Protein AF-A0A1E4KBK2-F1 (afdb_monomer)

Foldseek 3Di:
DFDFFDAQAPDDDDPPDQFRFAGPQQGDTRDGPVRRRPGDPRPVPDDPVRSVVVSVVVVVVPDDD

pLDDT: mean 79.27, std 12.7, range [41.84, 91.06]

Mean predicted aligned error: 7.1 Å

Radius of gyration: 12.46 Å; Cα contacts (8 Å, |Δi|>4): 92; chains: 1; bounding box: 27×36×28 Å

Structure (mmCIF, N/CA/C/O backbone):
data_AF-A0A1E4KBK2-F1
#
_entry.id   AF-A0A1E4KBK2-F1
#
loop_
_atom_site.group_PDB
_atom_site.id
_atom_site.type_symbol
_atom_site.label_atom_id
_atom_site.label_alt_id
_atom_site.label_comp_id
_atom_site.label_asym_id
_atom_site.label_entity_id
_atom_site.label_seq_id
_atom_site.pdbx_PDB_ins_code
_atom_site.Cartn_x
_atom_site.Cartn_y
_atom_site.Cartn_z
_atom_site.occupancy
_atom_site.B_iso_or_equiv
_atom_site.auth_seq_id
_atom_site.auth_comp_id
_atom_site.auth_asym_id
_atom_site.auth_atom_id
_atom_site.pdbx_PDB_model_num
ATOM 1 N N . MET A 1 1 ? 3.823 -15.381 -12.241 1.00 51.16 1 MET A N 1
ATOM 2 C CA . MET A 1 1 ? 3.658 -15.654 -10.799 1.00 51.16 1 MET A CA 1
ATOM 3 C C . MET A 1 1 ? 2.754 -14.545 -10.303 1.00 51.16 1 MET A C 1
ATOM 5 O O . MET A 1 1 ? 3.065 -13.403 -10.610 1.00 51.16 1 MET A O 1
ATOM 9 N N . ALA A 1 2 ? 1.594 -14.867 -9.730 1.00 60.16 2 ALA A N 1
ATOM 10 C CA . ALA A 1 2 ? 0.718 -13.844 -9.162 1.00 60.16 2 ALA A CA 1
ATOM 11 C C . ALA A 1 2 ? 1.391 -13.287 -7.902 1.00 60.16 2 ALA A C 1
ATOM 13 O O . ALA A 1 2 ? 1.899 -14.068 -7.097 1.00 60.16 2 ALA A O 1
ATOM 14 N N . ASP A 1 3 ? 1.458 -11.965 -7.788 1.00 78.56 3 ASP A N 1
ATOM 15 C CA . ASP A 1 3 ? 1.998 -11.291 -6.609 1.00 78.56 3 ASP A CA 1
ATOM 16 C C . ASP A 1 3 ? 0.909 -11.212 -5.528 1.00 78.56 3 ASP A C 1
ATOM 18 O O . ASP A 1 3 ? -0.281 -11.255 -5.848 1.00 78.56 3 ASP A O 1
ATOM 22 N N . THR A 1 4 ? 1.293 -11.072 -4.261 1.00 86.44 4 THR A N 1
ATOM 23 C CA . THR A 1 4 ? 0.347 -10.828 -3.159 1.00 86.44 4 THR A CA 1
ATOM 24 C C . THR A 1 4 ? 0.201 -9.332 -2.894 1.00 86.44 4 THR A C 1
ATOM 26 O O . THR A 1 4 ? 1.077 -8.528 -3.229 1.00 86.44 4 THR A O 1
ATOM 29 N N . HIS A 1 5 ? -0.908 -8.920 -2.281 1.00 89.69 5 HIS A N 1
ATOM 30 C CA . HIS A 1 5 ? -1.138 -7.504 -2.001 1.00 89.69 5 HIS A CA 1
ATOM 31 C C . HIS A 1 5 ? -0.352 -7.016 -0.777 1.00 89.69 5 HIS A C 1
ATOM 33 O O . HIS A 1 5 ? -0.538 -7.515 0.330 1.00 89.69 5 HIS A O 1
ATOM 39 N N . ASP A 1 6 ? 0.416 -5.938 -0.950 1.00 89.88 6 ASP A N 1
ATOM 40 C CA . ASP A 1 6 ? 0.982 -5.157 0.156 1.00 89.88 6 ASP A CA 1
ATOM 41 C C . ASP A 1 6 ? 0.110 -3.939 0.446 1.00 89.88 6 ASP A C 1
ATOM 43 O O . ASP A 1 6 ? -0.056 -3.064 -0.411 1.00 89.88 6 ASP A O 1
ATOM 47 N N . LEU A 1 7 ? -0.487 -3.904 1.638 1.00 86.62 7 LEU A N 1
ATOM 48 C CA . LEU A 1 7 ? -1.504 -2.927 2.024 1.00 86.62 7 LEU A CA 1
ATOM 49 C C . LEU A 1 7 ? -0.925 -1.798 2.882 1.00 86.62 7 LEU A C 1
ATOM 51 O O . LEU A 1 7 ? -0.348 -2.045 3.939 1.00 86.62 7 LEU A O 1
ATOM 55 N N . ILE A 1 8 ? -1.213 -0.554 2.501 1.00 86.44 8 ILE A N 1
ATOM 56 C CA . ILE A 1 8 ? -1.180 0.587 3.416 1.00 86.44 8 ILE A CA 1
ATOM 57 C C . ILE A 1 8 ? -2.512 0.721 4.126 1.00 86.44 8 ILE A C 1
ATOM 59 O O . ILE A 1 8 ? -3.588 0.717 3.520 1.00 86.44 8 ILE A O 1
ATOM 63 N N . ARG A 1 9 ? -2.441 0.874 5.443 1.00 81.62 9 ARG A N 1
ATOM 64 C CA . ARG A 1 9 ? -3.628 1.015 6.267 1.00 81.62 9 ARG A CA 1
ATOM 65 C C . ARG A 1 9 ? -4.179 2.435 6.173 1.00 81.62 9 ARG A C 1
ATOM 67 O O . ARG A 1 9 ? -3.604 3.357 6.734 1.00 81.62 9 ARG A O 1
ATOM 74 N N . THR A 1 10 ? -5.329 2.590 5.526 1.00 77.62 10 THR A N 1
ATOM 75 C CA . THR A 1 10 ? -6.046 3.875 5.402 1.00 77.62 10 THR A CA 1
ATOM 76 C C . THR A 1 10 ? -7.253 3.976 6.342 1.00 77.62 10 THR A C 1
ATOM 78 O O . THR A 1 10 ? -7.846 5.039 6.499 1.00 77.62 10 THR A O 1
ATOM 81 N N . SER A 1 11 ? -7.609 2.867 6.991 1.00 72.50 11 SER A N 1
ATOM 82 C CA . SER A 1 11 ? -8.782 2.722 7.850 1.00 72.50 11 SER A CA 1
ATOM 83 C C . SER A 1 11 ? -8.453 2.871 9.348 1.00 72.50 11 SER A C 1
ATOM 85 O O . SER A 1 11 ? -7.449 2.304 9.810 1.00 72.50 11 SER A O 1
ATOM 87 N N . PRO A 1 12 ? -9.317 3.531 10.156 1.00 68.81 12 PRO A N 1
ATOM 88 C CA . PRO A 1 12 ? -9.142 3.633 11.609 1.00 68.81 12 PRO A CA 1
ATOM 89 C C . PRO A 1 12 ? -9.098 2.255 12.287 1.00 68.81 12 PRO A C 1
ATOM 91 O O . PRO A 1 12 ? -9.643 1.276 11.783 1.00 68.81 12 PRO A O 1
ATOM 94 N N . LYS A 1 13 ? -8.420 2.137 13.436 1.00 71.56 13 LYS A N 1
ATOM 95 C CA . LYS A 1 13 ? -8.333 0.868 14.183 1.00 71.56 13 LYS A CA 1
ATOM 96 C C . LYS A 1 13 ? -9.562 0.696 15.083 1.00 71.56 13 LYS A C 1
ATOM 98 O O . LYS A 1 13 ? -9.828 1.580 15.886 1.00 71.56 13 LYS A O 1
ATOM 103 N N . GLY A 1 14 ? -10.292 -0.422 14.986 1.00 68.00 14 GLY A N 1
ATOM 104 C CA . GLY A 1 14 ? -11.419 -0.695 15.888 1.00 68.00 14 GLY A CA 1
ATOM 105 C C . GLY A 1 14 ? -12.274 -1.918 15.523 1.00 68.00 14 GLY A C 1
ATOM 106 O O . GLY A 1 14 ? -12.160 -2.440 14.412 1.00 68.00 14 GLY A O 1
ATOM 107 N N . PRO A 1 15 ? -13.123 -2.396 16.453 1.00 64.88 15 PRO A N 1
ATOM 108 C CA . PRO A 1 15 ? -14.057 -3.491 16.197 1.00 64.88 15 PRO A CA 1
ATOM 109 C C . PRO A 1 15 ? -15.090 -3.094 15.128 1.00 64.88 15 PRO A C 1
ATOM 111 O O . PRO A 1 15 ? -15.629 -1.992 15.157 1.00 64.88 15 PRO A O 1
ATOM 114 N N . GLY A 1 16 ? -15.362 -3.997 14.178 1.00 67.69 16 GLY A N 1
ATOM 115 C CA . GLY A 1 16 ? -16.305 -3.775 13.069 1.00 67.69 16 GLY A CA 1
ATOM 116 C C . GLY A 1 16 ? -15.682 -3.253 11.768 1.00 67.69 16 GLY A C 1
ATOM 117 O O . GLY A 1 16 ? -16.387 -3.122 10.767 1.00 67.69 16 GLY A O 1
ATOM 118 N N . GLN A 1 17 ? -14.372 -2.996 11.747 1.00 68.44 17 GLN A N 1
ATOM 119 C CA . GLN A 1 17 ? -13.659 -2.613 10.530 1.00 68.44 17 GLN A CA 1
ATOM 120 C C . GLN A 1 17 ? -13.500 -3.801 9.576 1.00 68.44 17 GLN A C 1
ATOM 122 O O . GLN A 1 17 ? -12.894 -4.811 9.929 1.00 68.44 17 GLN A O 1
ATOM 127 N N . LYS A 1 18 ? -14.061 -3.669 8.370 1.00 71.06 18 LYS A N 1
ATOM 128 C CA . LYS A 1 18 ? -13.989 -4.682 7.307 1.00 71.06 18 LYS A CA 1
ATOM 129 C C . LYS A 1 18 ? -12.826 -4.440 6.345 1.00 71.06 18 LYS A C 1
ATOM 131 O O . LYS A 1 18 ? -12.334 -5.395 5.757 1.00 71.06 18 LYS A O 1
ATOM 136 N N . PHE A 1 19 ? -12.374 -3.194 6.213 1.00 76.50 19 PHE A N 1
ATOM 137 C CA . PHE A 1 19 ? -11.429 -2.772 5.185 1.00 76.50 19 PHE A CA 1
ATOM 138 C C . PHE A 1 19 ? -10.113 -2.334 5.814 1.00 76.50 19 PHE A C 1
ATOM 140 O O . PHE A 1 19 ? -10.058 -1.411 6.620 1.00 76.50 19 PHE A O 1
ATOM 147 N N . VAL A 1 20 ? -9.023 -2.983 5.435 1.00 79.69 20 VAL A N 1
ATOM 148 C CA . VAL A 1 20 ? -7.696 -2.726 5.996 1.00 79.69 20 VAL A CA 1
ATOM 149 C C . VAL A 1 20 ? -7.098 -1.475 5.370 1.00 79.69 20 VAL A C 1
ATOM 151 O O . VAL A 1 20 ? -6.610 -0.599 6.088 1.00 79.69 20 VAL A O 1
ATOM 154 N N . GLY A 1 21 ? -7.198 -1.350 4.047 1.00 85.19 21 GLY A N 1
ATOM 155 C CA . GLY A 1 21 ? -6.791 -0.138 3.355 1.00 85.19 21 GLY A CA 1
ATOM 156 C C . GLY A 1 21 ? -6.589 -0.317 1.858 1.00 85.19 21 GLY A C 1
ATOM 157 O O . GLY A 1 21 ? -7.428 -0.920 1.191 1.00 85.19 21 GLY A O 1
ATOM 158 N N . ARG A 1 22 ? -5.507 0.257 1.329 1.00 89.62 22 ARG A N 1
ATOM 159 C CA . ARG A 1 22 ? -5.192 0.294 -0.105 1.00 89.62 22 ARG A CA 1
ATOM 160 C C . ARG A 1 22 ? -3.914 -0.480 -0.393 1.00 89.62 22 ARG A C 1
ATOM 162 O O . ARG A 1 22 ? -2.948 -0.341 0.345 1.00 89.62 22 ARG A O 1
ATOM 169 N N . CYS A 1 23 ? -3.871 -1.242 -1.479 1.00 91.06 23 CYS A N 1
ATOM 170 C CA . CYS A 1 23 ? -2.632 -1.869 -1.924 1.00 91.06 23 CYS A CA 1
ATOM 171 C C . CYS A 1 23 ? -1.687 -0.845 -2.567 1.00 91.06 23 CYS A C 1
ATOM 173 O O . CYS A 1 23 ? -2.096 -0.101 -3.455 1.00 91.06 23 CYS A O 1
ATOM 175 N N . ILE A 1 24 ? -0.415 -0.834 -2.166 1.00 89.50 24 ILE A N 1
ATOM 176 C CA . ILE A 1 24 ? 0.616 0.023 -2.773 1.00 89.50 24 ILE A CA 1
ATOM 177 C C . ILE A 1 24 ? 0.989 -0.436 -4.185 1.00 89.50 24 ILE A C 1
ATOM 179 O O . ILE A 1 24 ? 1.264 0.388 -5.051 1.00 89.50 24 ILE A O 1
ATOM 183 N N . LYS A 1 25 ? 0.975 -1.750 -4.421 1.00 90.94 25 LYS A N 1
ATOM 184 C CA . LYS A 1 25 ? 1.422 -2.366 -5.676 1.00 90.94 25 LYS A CA 1
ATOM 185 C C . LYS A 1 25 ? 0.431 -2.153 -6.821 1.00 90.94 25 LYS A C 1
ATOM 187 O O . LYS A 1 25 ? 0.823 -1.822 -7.937 1.00 90.94 25 LYS A O 1
ATOM 192 N N . CYS A 1 26 ? -0.862 -2.350 -6.554 1.00 91.06 26 CYS A N 1
ATOM 193 C CA . CYS A 1 2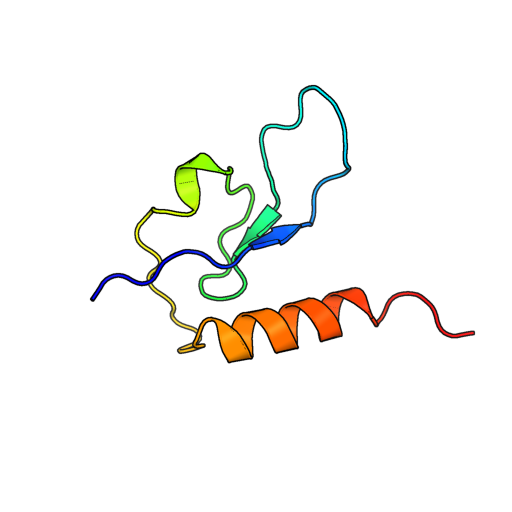6 ? -1.918 -2.252 -7.569 1.00 91.06 26 CYS A CA 1
ATOM 194 C C . CYS A 1 26 ? -2.890 -1.085 -7.385 1.00 91.06 26 CYS A C 1
ATOM 196 O O . CYS A 1 26 ? -3.707 -0.841 -8.267 1.00 91.06 26 CYS A O 1
ATOM 198 N N . GLY A 1 27 ? -2.828 -0.363 -6.264 1.00 87.94 27 GLY A N 1
ATOM 199 C CA . GLY A 1 27 ? -3.662 0.814 -6.015 1.00 87.94 27 GLY A CA 1
ATOM 200 C C . GLY A 1 27 ? -5.109 0.523 -5.608 1.00 87.94 27 GLY A C 1
ATOM 201 O O . GLY A 1 27 ? -5.815 1.470 -5.261 1.00 87.94 27 GLY A O 1
ATOM 202 N N . ILE A 1 28 ? -5.548 -0.742 -5.605 1.00 89.69 28 ILE A N 1
ATOM 203 C CA . ILE A 1 28 ? -6.912 -1.126 -5.207 1.00 89.69 28 ILE A CA 1
ATOM 204 C C . ILE A 1 28 ? -7.145 -0.745 -3.741 1.00 89.69 28 ILE A C 1
ATOM 206 O O . ILE A 1 28 ? -6.355 -1.095 -2.862 1.00 89.69 28 ILE A O 1
ATOM 210 N N . ASP A 1 29 ? -8.217 0.001 -3.488 1.00 87.25 29 ASP A N 1
ATOM 211 C CA . ASP A 1 29 ? -8.674 0.399 -2.159 1.00 87.25 29 ASP A CA 1
ATOM 212 C C . ASP A 1 29 ? -9.712 -0.566 -1.572 1.00 87.25 29 ASP A C 1
ATOM 214 O O . ASP A 1 29 ? -10.191 -1.477 -2.241 1.00 87.25 29 ASP A O 1
ATOM 218 N N . ASN A 1 30 ? -10.046 -0.352 -0.294 1.00 85.06 30 ASN A N 1
ATOM 219 C CA . ASN A 1 30 ? -11.023 -1.151 0.445 1.00 85.06 30 ASN A CA 1
ATOM 220 C C . ASN A 1 30 ? -10.724 -2.661 0.406 1.00 85.06 30 ASN A C 1
ATOM 222 O O . ASN A 1 30 ? -11.634 -3.485 0.388 1.00 85.06 30 ASN A O 1
ATOM 226 N N . LEU A 1 31 ? -9.441 -3.029 0.438 1.00 85.94 31 LEU A N 1
ATOM 227 C CA . LEU A 1 31 ? -9.033 -4.426 0.541 1.00 85.94 31 LEU A CA 1
ATOM 228 C C . LEU A 1 31 ? -9.184 -4.909 1.981 1.00 85.94 31 LEU A C 1
ATOM 230 O O . LEU A 1 31 ? -8.852 -4.199 2.939 1.00 85.94 31 LEU A O 1
ATOM 234 N N . THR A 1 32 ? -9.703 -6.120 2.138 1.00 86.06 32 THR A N 1
ATOM 235 C CA . THR A 1 32 ? -9.822 -6.803 3.426 1.00 86.06 32 THR A CA 1
ATOM 236 C C . THR A 1 32 ? -8.574 -7.651 3.697 1.00 86.06 32 THR A C 1
ATOM 238 O O . THR A 1 32 ? -7.725 -7.836 2.827 1.00 86.06 32 THR A O 1
ATOM 241 N N . PHE A 1 33 ? -8.450 -8.208 4.906 1.00 80.94 33 PHE A N 1
ATOM 242 C CA . PHE A 1 33 ? -7.380 -9.173 5.199 1.00 80.94 33 PHE A CA 1
ATOM 243 C C . PHE A 1 33 ? -7.477 -10.435 4.332 1.00 80.94 33 PHE A C 1
ATOM 245 O O . PHE A 1 33 ? -6.459 -11.052 4.040 1.00 80.94 33 PHE A O 1
ATOM 252 N N . SER A 1 34 ? -8.689 -10.812 3.916 1.00 83.75 34 SER A N 1
ATOM 253 C CA . SER A 1 34 ? -8.914 -11.975 3.057 1.00 83.75 34 SER A CA 1
ATOM 254 C C . SER A 1 34 ? -8.429 -11.752 1.628 1.00 83.75 34 SER A C 1
ATOM 256 O O . SER A 1 34 ? -8.096 -12.719 0.956 1.00 83.75 34 SER A O 1
ATOM 258 N N . ASP A 1 35 ? -8.342 -10.498 1.182 1.00 84.31 35 ASP A N 1
ATOM 259 C CA . ASP A 1 35 ? -7.861 -10.162 -0.157 1.00 84.31 35 ASP A CA 1
ATOM 260 C C . ASP A 1 35 ? -6.328 -10.132 -0.243 1.00 84.31 35 ASP A C 1
ATOM 262 O O . ASP A 1 35 ? -5.791 -10.038 -1.338 1.00 84.31 35 ASP A O 1
ATOM 266 N N . MET A 1 36 ? -5.597 -10.219 0.879 1.00 81.56 36 MET A N 1
ATOM 267 C CA . MET A 1 36 ? -4.127 -10.121 0.870 1.00 81.56 36 MET A CA 1
ATOM 268 C C . MET A 1 36 ? -3.443 -11.249 0.090 1.00 81.56 36 MET A C 1
ATOM 270 O O . MET A 1 36 ? -2.439 -11.007 -0.576 1.00 81.56 36 MET A O 1
ATOM 274 N N . ASP A 1 37 ? -4.010 -12.453 0.159 1.00 83.38 37 ASP A N 1
ATOM 275 C CA . ASP A 1 37 ? -3.550 -13.647 -0.567 1.00 83.38 37 ASP A CA 1
ATOM 276 C C . ASP A 1 37 ? -4.108 -13.712 -2.006 1.00 83.38 37 ASP A C 1
ATOM 278 O O . ASP A 1 37 ? -3.846 -14.653 -2.750 1.00 83.38 37 ASP A O 1
ATOM 282 N N . GLY A 1 38 ? -4.908 -12.716 -2.404 1.00 83.75 38 GLY A N 1
ATOM 283 C CA . GLY A 1 38 ? -5.483 -12.610 -3.740 1.00 83.75 38 GLY A CA 1
ATOM 284 C C . GLY A 1 38 ? -4.467 -12.221 -4.817 1.00 83.75 38 GLY A C 1
ATOM 285 O O . GLY A 1 38 ? -3.335 -11.830 -4.536 1.00 83.75 38 GLY A O 1
ATOM 286 N N . GLU A 1 39 ? -4.900 -12.309 -6.078 1.00 87.19 39 GLU A N 1
ATOM 287 C CA . GLU A 1 39 ? -4.072 -11.961 -7.233 1.00 87.19 39 GLU A CA 1
ATOM 288 C C . GLU A 1 39 ? -3.836 -10.445 -7.321 1.00 87.19 39 GLU A C 1
ATOM 290 O O . GLU A 1 39 ? -4.711 -9.671 -7.718 1.00 87.19 39 GLU A O 1
ATOM 295 N N . CYS A 1 40 ? -2.608 -10.024 -7.014 1.00 88.81 40 CYS A N 1
ATOM 296 C CA . CYS A 1 40 ? -2.143 -8.669 -7.254 1.00 88.81 40 CYS A CA 1
ATOM 297 C C . CYS A 1 40 ? -1.454 -8.586 -8.619 1.00 88.81 40 CYS A C 1
ATOM 299 O O . CYS A 1 40 ? -0.393 -9.164 -8.853 1.00 88.81 40 CYS A O 1
ATOM 301 N N . VAL A 1 41 ? -2.033 -7.784 -9.513 1.00 89.44 41 VAL A N 1
ATOM 302 C CA . VAL A 1 41 ? -1.469 -7.500 -10.844 1.00 89.44 41 VAL A CA 1
ATOM 303 C C . VAL A 1 41 ? -0.152 -6.713 -10.807 1.00 89.44 41 VAL A C 1
ATOM 305 O O . VAL A 1 41 ? 0.542 -6.667 -11.816 1.00 89.44 41 VAL A O 1
ATOM 308 N N . ASN A 1 42 ? 0.170 -6.078 -9.670 1.00 89.50 42 ASN A N 1
ATOM 309 C CA . ASN A 1 42 ? 1.397 -5.309 -9.418 1.00 89.50 42 ASN A CA 1
ATOM 310 C C . ASN A 1 42 ? 1.910 -4.479 -10.626 1.00 89.50 42 ASN A C 1
ATOM 312 O O . ASN A 1 42 ? 3.052 -4.650 -11.056 1.00 89.50 42 ASN A O 1
ATOM 316 N N . PRO A 1 43 ? 1.105 -3.554 -11.190 1.00 87.56 43 PRO A N 1
ATOM 317 C CA . PRO A 1 43 ? 1.536 -2.685 -12.285 1.00 87.56 43 PRO A CA 1
ATOM 318 C C . PRO A 1 43 ? 2.700 -1.766 -11.899 1.00 87.56 43 PRO A C 1
ATOM 320 O O . PRO A 1 43 ? 3.407 -1.284 -12.779 1.00 87.56 43 PRO A O 1
ATOM 323 N N . ALA A 1 44 ? 2.899 -1.514 -10.601 1.00 86.06 44 ALA A N 1
ATOM 324 C CA . ALA A 1 44 ? 4.015 -0.723 -10.100 1.00 86.06 44 ALA A CA 1
ATOM 325 C C . ALA A 1 44 ? 5.364 -1.459 -10.203 1.00 86.06 44 ALA A C 1
ATOM 327 O O . ALA A 1 44 ? 6.406 -0.815 -10.110 1.00 86.06 44 ALA A O 1
ATOM 328 N N . GLY A 1 45 ? 5.356 -2.786 -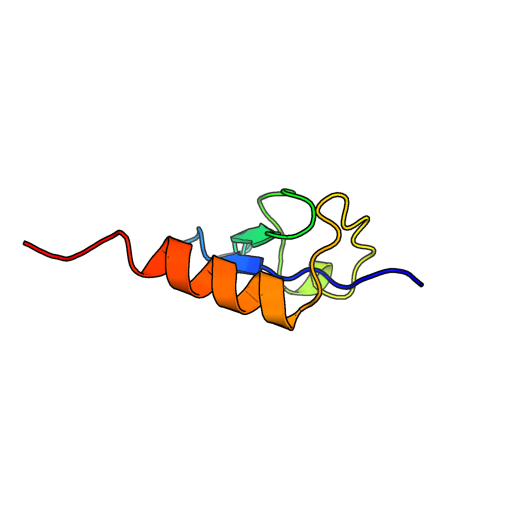10.395 1.00 88.88 45 GLY A N 1
ATOM 329 C CA . GLY A 1 45 ? 6.572 -3.597 -10.466 1.00 88.88 45 GLY A CA 1
ATOM 330 C C . GLY A 1 45 ? 7.392 -3.572 -9.173 1.00 88.88 45 GLY A C 1
ATOM 331 O O . GLY A 1 45 ? 8.608 -3.732 -9.227 1.00 88.88 45 G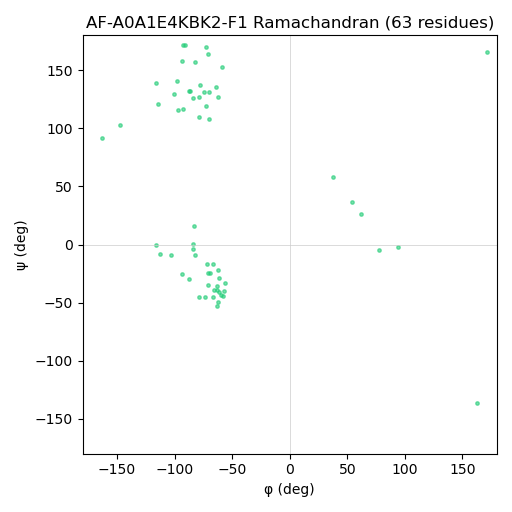LY A O 1
ATOM 332 N N . LEU A 1 46 ? 6.742 -3.330 -8.030 1.00 87.44 46 LEU A N 1
ATOM 333 C CA . LEU A 1 46 ? 7.400 -3.235 -6.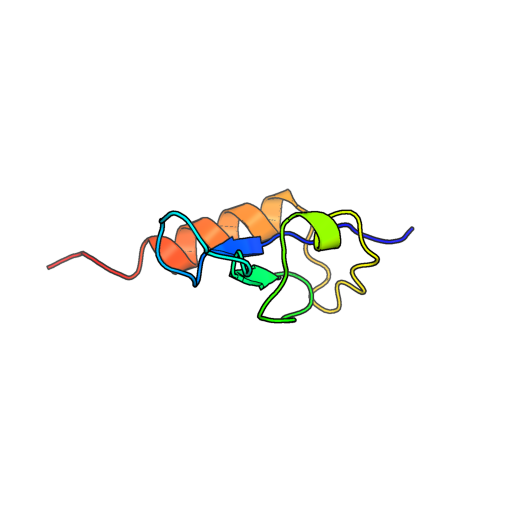729 1.00 87.44 46 LEU A CA 1
ATOM 334 C C . LEU A 1 46 ? 7.505 -4.622 -6.105 1.00 87.44 46 LEU A C 1
ATOM 336 O O . LEU A 1 46 ? 6.505 -5.335 -6.024 1.00 87.44 46 LEU A O 1
ATOM 340 N N . ASP A 1 47 ? 8.683 -4.980 -5.612 1.00 88.94 47 ASP A N 1
ATOM 341 C CA . ASP A 1 47 ? 8.811 -6.105 -4.690 1.00 88.94 47 ASP A CA 1
ATOM 342 C C . ASP A 1 47 ? 8.210 -5.735 -3.321 1.00 88.94 47 ASP A C 1
ATOM 344 O O . ASP A 1 47 ? 7.973 -4.563 -3.013 1.00 88.94 47 ASP A O 1
ATOM 348 N N . SER A 1 48 ? 7.947 -6.731 -2.477 1.00 84.12 48 SER A N 1
ATOM 349 C CA . SER A 1 48 ? 7.465 -6.520 -1.108 1.00 84.12 48 S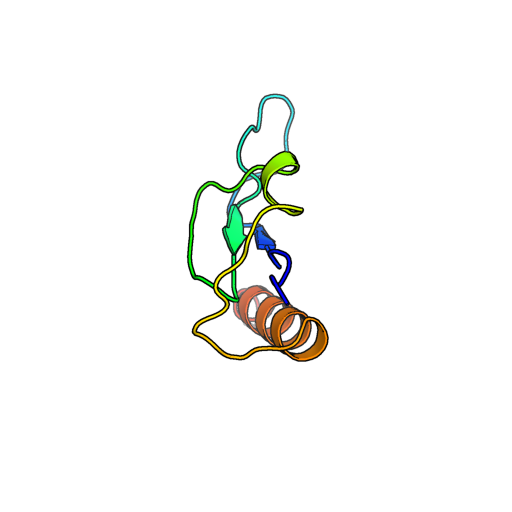ER A CA 1
ATOM 350 C C . SER A 1 48 ? 8.397 -5.618 -0.283 1.00 84.12 48 SER A C 1
ATOM 352 O O . SER A 1 48 ? 7.917 -4.830 0.532 1.00 84.12 48 SER A O 1
ATOM 354 N N . GLY A 1 49 ? 9.715 -5.677 -0.514 1.00 87.38 49 GLY A N 1
ATOM 355 C CA . GLY A 1 49 ? 10.685 -4.783 0.128 1.00 87.38 49 GLY A CA 1
ATOM 356 C C . GLY A 1 49 ? 10.474 -3.311 -0.239 1.00 87.38 49 GLY A C 1
ATOM 357 O O . GLY A 1 49 ? 10.303 -2.472 0.647 1.00 87.38 49 GLY A O 1
ATOM 35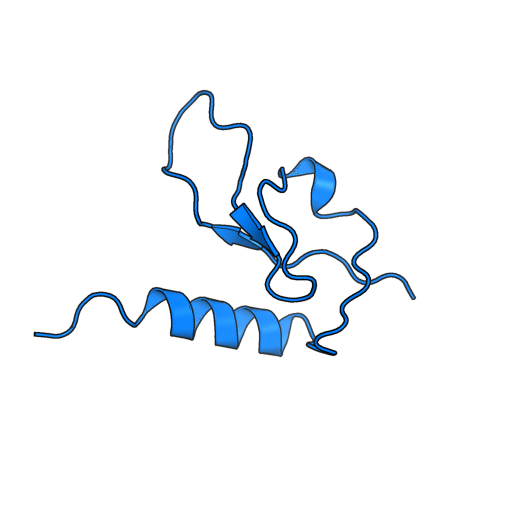8 N N . ASP A 1 50 ? 10.412 -3.001 -1.536 1.00 88.50 50 ASP A N 1
ATOM 359 C CA . ASP A 1 50 ? 10.159 -1.640 -2.024 1.00 88.50 50 ASP A CA 1
ATOM 360 C C . ASP A 1 50 ? 8.771 -1.132 -1.611 1.00 88.50 50 ASP A C 1
ATOM 362 O O . ASP A 1 50 ? 8.615 0.027 -1.218 1.00 88.50 50 ASP A O 1
ATOM 366 N N . ALA A 1 51 ? 7.761 -2.008 -1.643 1.00 87.12 51 ALA A N 1
ATOM 367 C CA . ALA A 1 51 ? 6.412 -1.676 -1.205 1.00 87.12 51 ALA A CA 1
ATOM 368 C C . ALA A 1 51 ? 6.373 -1.289 0.283 1.00 87.12 51 ALA A C 1
ATOM 370 O O . ALA A 1 51 ? 5.710 -0.314 0.645 1.00 87.12 51 ALA A O 1
ATOM 371 N N . LEU A 1 52 ? 7.117 -2.000 1.137 1.00 86.75 52 LEU A N 1
ATOM 372 C CA . LEU A 1 52 ? 7.251 -1.670 2.555 1.00 86.75 52 LEU A CA 1
ATOM 373 C C . LEU A 1 52 ? 7.994 -0.345 2.768 1.00 86.75 52 LEU A C 1
ATOM 375 O O . LEU A 1 52 ? 7.542 0.484 3.559 1.00 86.75 52 LEU A O 1
ATOM 379 N N . THR A 1 53 ? 9.109 -0.119 2.068 1.00 89.25 53 THR A N 1
ATOM 380 C CA . THR A 1 53 ? 9.850 1.148 2.153 1.00 89.25 53 THR A CA 1
ATOM 381 C C . THR A 1 53 ? 8.963 2.331 1.772 1.00 89.25 53 THR A C 1
ATOM 383 O O . THR A 1 53 ? 8.927 3.328 2.495 1.00 89.25 53 THR A O 1
ATOM 386 N N . LEU A 1 54 ? 8.186 2.203 0.695 1.00 86.38 54 LEU A N 1
ATOM 387 C CA . LEU A 1 54 ? 7.247 3.239 0.276 1.00 86.38 54 LEU A CA 1
ATOM 388 C C . LEU A 1 54 ? 6.110 3.429 1.294 1.00 86.38 54 LEU A C 1
ATOM 390 O O . LEU A 1 54 ? 5.716 4.559 1.573 1.00 86.38 54 LEU A O 1
ATOM 394 N N . ALA A 1 55 ? 5.601 2.346 1.890 1.00 84.25 55 ALA A N 1
ATOM 395 C CA . ALA A 1 55 ? 4.580 2.418 2.936 1.00 84.25 55 ALA A CA 1
ATOM 396 C C . ALA A 1 55 ? 5.053 3.222 4.154 1.00 84.25 55 ALA A C 1
ATOM 398 O O . ALA A 1 55 ? 4.301 4.047 4.677 1.00 84.25 55 ALA A O 1
ATOM 399 N N . LEU A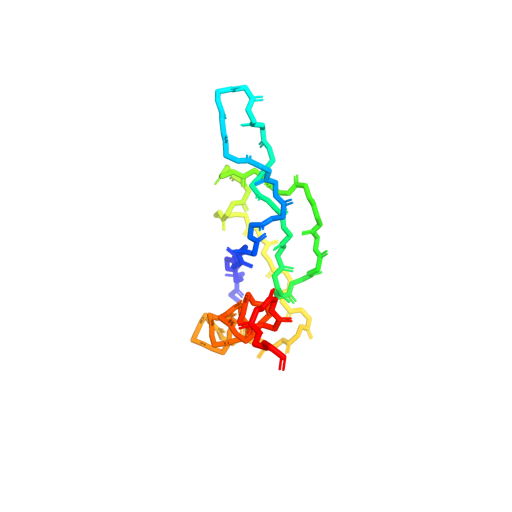 1 56 ? 6.294 3.000 4.590 1.00 84.25 56 LEU A N 1
ATO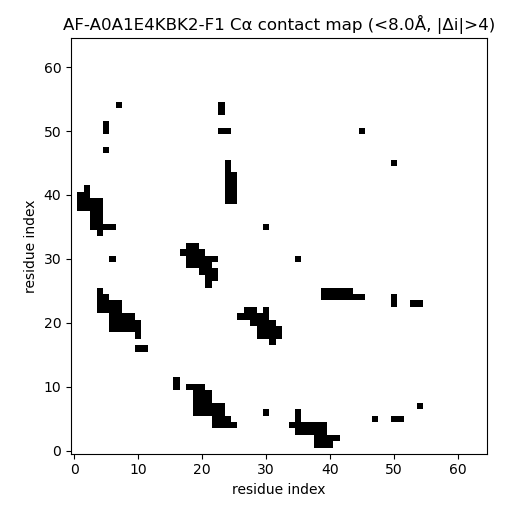M 400 C CA . LEU A 1 56 ? 6.908 3.738 5.692 1.00 84.25 56 LEU A CA 1
ATOM 401 C C . LEU A 1 56 ? 7.023 5.227 5.344 1.00 84.25 56 LEU A C 1
ATOM 403 O O . LEU A 1 56 ? 6.482 6.053 6.073 1.00 84.25 56 LEU A O 1
ATOM 407 N N . GLN A 1 57 ? 7.565 5.562 4.169 1.00 85.69 57 GLN A N 1
ATOM 408 C CA . GLN A 1 57 ? 7.680 6.951 3.699 1.00 85.69 57 GLN A CA 1
ATOM 409 C C . GLN A 1 57 ? 6.329 7.682 3.634 1.00 85.69 57 GLN A C 1
ATOM 411 O O . GLN A 1 57 ? 6.231 8.848 4.010 1.00 85.69 57 GLN A O 1
ATOM 416 N N . LEU A 1 58 ? 5.270 6.998 3.189 1.00 76.25 58 LEU A N 1
ATOM 417 C CA . LEU A 1 58 ? 3.913 7.555 3.141 1.00 76.25 58 LEU A CA 1
ATOM 418 C C . LEU A 1 58 ? 3.299 7.763 4.533 1.00 76.25 58 LEU A C 1
ATOM 420 O O . LEU A 1 58 ? 2.404 8.591 4.687 1.00 76.25 58 LEU A O 1
ATOM 424 N N . THR A 1 59 ? 3.762 7.018 5.537 1.00 67.25 59 THR A N 1
ATOM 425 C CA . THR A 1 59 ? 3.294 7.136 6.925 1.00 67.25 59 THR A CA 1
ATOM 426 C C . THR A 1 59 ? 4.091 8.196 7.698 1.00 67.25 59 THR A C 1
ATOM 428 O O . THR A 1 59 ? 3.544 8.848 8.583 1.00 67.25 59 THR A O 1
ATOM 431 N N . GLU A 1 60 ? 5.360 8.408 7.341 1.00 58.97 60 GLU A N 1
ATOM 432 C CA . GLU A 1 60 ? 6.293 9.335 8.002 1.00 58.97 60 GLU A CA 1
ATOM 433 C C . GLU A 1 60 ? 6.175 10.801 7.530 1.00 58.97 60 GLU A C 1
ATOM 435 O O . GLU A 1 60 ? 6.800 11.685 8.105 1.00 58.97 60 GLU A O 1
ATOM 440 N N . GLY A 1 61 ? 5.323 11.108 6.546 1.00 52.44 61 GLY A N 1
ATOM 441 C CA . GLY A 1 61 ? 5.044 12.482 6.091 1.00 52.44 61 GLY A CA 1
ATOM 442 C C . GLY A 1 61 ? 3.997 13.258 6.908 1.00 52.44 61 GLY A C 1
ATOM 443 O O . GLY A 1 61 ? 3.443 14.229 6.397 1.00 52.44 61 GLY A O 1
ATOM 444 N N . GLY A 1 62 ? 3.662 12.805 8.122 1.00 51.44 62 GLY A N 1
ATOM 445 C CA . GLY A 1 62 ? 2.514 13.292 8.900 1.00 51.44 62 GLY A CA 1
ATOM 446 C C . GLY A 1 62 ? 2.806 13.998 10.228 1.00 51.44 62 GLY A C 1
ATOM 447 O O . GLY A 1 62 ? 1.840 14.392 10.871 1.00 51.44 62 GLY A O 1
ATOM 448 N N . ASP A 1 63 ? 4.065 14.146 10.655 1.00 50.09 63 ASP A N 1
ATOM 449 C CA . ASP A 1 63 ? 4.416 14.919 11.861 1.00 50.09 63 ASP A CA 1
ATOM 450 C C . ASP A 1 63 ? 5.920 15.264 11.878 1.00 50.09 63 ASP A C 1
ATOM 452 O O . ASP A 1 63 ? 6.758 14.489 12.338 1.00 50.09 63 ASP A O 1
ATOM 456 N N . HIS A 1 64 ? 6.284 16.422 11.329 1.00 41.84 64 HIS A N 1
ATOM 457 C CA . HIS A 1 64 ? 7.480 17.147 11.758 1.00 41.84 64 HIS A CA 1
ATOM 458 C C . HIS A 1 64 ? 7.199 18.643 11.594 1.00 41.84 64 HIS A C 1
ATOM 460 O O . HIS A 1 64 ? 7.132 19.119 10.463 1.00 41.84 64 HIS A O 1
ATOM 466 N N . ASP A 1 65 ? 6.931 19.276 12.741 1.00 42.38 65 ASP A N 1
ATOM 467 C CA . ASP A 1 65 ? 6.975 20.715 13.081 1.00 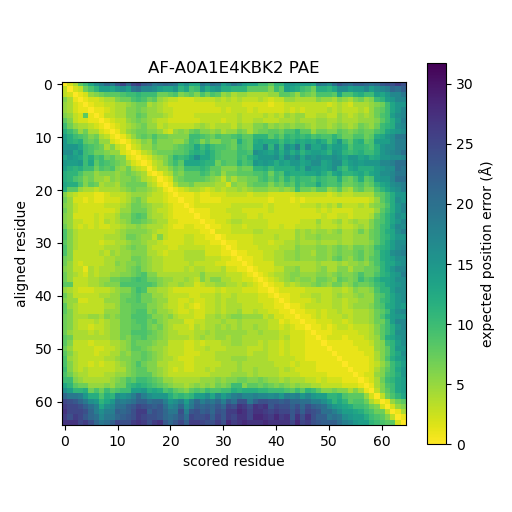42.38 65 ASP A CA 1
ATOM 468 C C . ASP A 1 65 ? 7.174 21.723 11.929 1.00 42.38 65 ASP A C 1
ATOM 470 O O . ASP A 1 65 ? 8.286 21.781 11.352 1.00 42.38 65 ASP A O 1
#

Sequence (65 aa):
MADTHDLIRTSPKGPGQKFVGRCIKCGIDNLTFSDMDGECVNPAGLDSGDALTLALQLTEGGDHD

Solvent-accessible surface area (backbone atoms only — not comparable to full-atom values): 4016 Å² total; per-residue (Å²): 131,80,38,62,49,52,70,41,72,76,47,81,89,63,93,88,66,70,42,46,18,28,25,69,36,63,61,52,61,71,35,31,80,82,47,33,84,34,85,29,80,35,81,67,71,58,51,73,68,57,45,49,54,50,44,48,56,72,62,66,76,76,80,80,136

Secondary structure (DSSP, 8-state):
-PBPP-EEE-SPPSTT----EEETTT---SB-GGGTTS-B--TT---HHHHHHHHHHHHHTT---